Protein AF-A0A4Q2DJE8-F1 (afdb_monomer)

Solvent-accessible surface area (backbone atoms only — not comparable to full-atom values): 9194 Å² total; per-residue (Å²): 142,75,90,70,80,72,49,54,73,40,39,65,50,75,49,65,62,40,48,71,57,51,54,53,48,41,53,47,49,62,34,62,34,100,43,92,91,34,57,42,47,61,43,35,30,34,45,34,42,29,49,30,40,39,34,75,84,43,76,79,40,23,67,58,47,51,51,49,49,42,55,24,48,50,66,28,52,83,78,54,48,64,43,31,41,38,41,36,67,27,27,45,42,47,69,69,54,51,52,54,49,57,72,63,47,61,94,80,38,50,72,47,66,75,82,52,67,47,74,73,73,57,74,79,69,74,76,67,82,70,75,77,72,74,77,76,73,81,75,72,94,77,82,75,81,83,86,75,85,86,83,88,133

pLDDT: mean 79.6, std 19.42, range [38.66, 97.94]

Sequence (153 aa):
MALFKNLSKLEKIAIWRNHETLSKFLKALKEDGASPGAPSFPALRSVELQDIDFDEERTGGADDAVRTL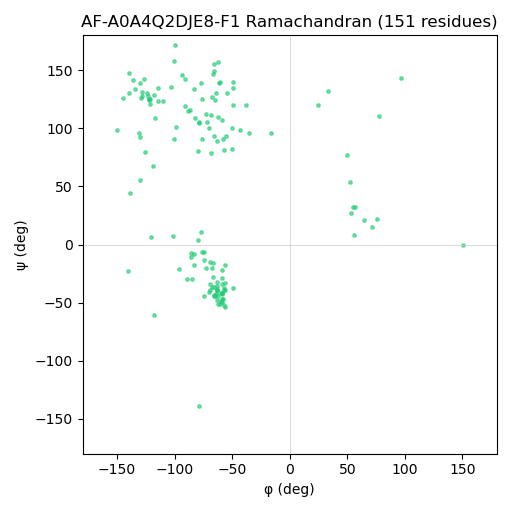ITAFEHREAYEPIEQVVVTRCINFSWAHWENLSNSLSEKANMHWDKEEDMRELSEHDEEEGLSDSGLDWLPPGAHYDSDDDYCY

Mean predicted aligned error: 12.53 Å

Nearest PDB structures (foldseek):
  4j3u-assembly2_B  TM=5.301E-01  e=7.237E+00  Hordeum vulgare
  4aio-assembly1_A  TM=5.301E-01  e=8.698E+00  Hordeum vulgare
  2y5e-assembly1_A  TM=4.832E-01  e=9.247E+00  Hordeum vulgare
  4j3u-assembly1_A  TM=4.153E-01  e=7.695E+00  Hordeum vulgare

Radius of gyration: 28.49 Å; Cα contacts (8 Å, |Δi|>4): 203; chains: 1; bounding box: 58×57×84 Å

Secondary structure (DSSP, 8-state):
----S-GGG--EEEEES-HHHHHHHHHHHTSB-SSTTSBSSTT--EEEEES-BTTTTSSSTHHHHHHHHHHHHHHHHTTS---EEEEES-BT--HHHHHHHHHHS-TT-EEEE----B----------------------TT-----------

Foldseek 3Di:
DPPPPDLLQVAEDEDEQDLVVLVVVLVQLLDAPPDPPHGVHNNYAEYHYYQAELPPVQPLNNVVSLVSVLVSQLSCQVPHHHQEYHYENYESQAPVSVVVSCVSGDPNRHYDDPRDYHYDHRPPPDPPPPPPCVDPDDDPPDDDDDDDDDDDD

Structure (mmCIF, N/CA/C/O backbone):
data_AF-A0A4Q2DJE8-F1
#
_entry.id   AF-A0A4Q2DJE8-F1
#
loop_
_atom_site.group_PDB
_atom_site.id
_atom_site.type_symbol
_atom_site.label_atom_id
_atom_site.label_alt_id
_atom_site.label_comp_id
_atom_site.label_asym_id
_atom_site.label_entity_id
_atom_site.label_seq_id
_atom_site.pdbx_PDB_ins_code
_atom_site.Cartn_x
_atom_site.Cartn_y
_atom_site.Cartn_z
_atom_site.occupancy
_atom_site.B_iso_or_equiv
_atom_site.auth_seq_id
_atom_site.auth_comp_id
_atom_site.auth_asym_id
_atom_site.auth_atom_id
_atom_site.pdbx_PDB_model_num
ATOM 1 N N . MET A 1 1 ? -23.942 0.160 -11.577 1.00 38.66 1 MET A N 1
ATOM 2 C CA . MET A 1 1 ? -22.746 0.226 -10.711 1.00 38.66 1 MET A CA 1
ATOM 3 C C . MET A 1 1 ? -23.126 -0.137 -9.280 1.00 38.66 1 MET A C 1
ATOM 5 O O . MET A 1 1 ? -23.469 0.738 -8.504 1.00 38.66 1 MET A O 1
ATOM 9 N N . ALA A 1 2 ? -23.143 -1.425 -8.940 1.00 48.38 2 ALA A N 1
ATOM 10 C CA . ALA A 1 2 ? -23.438 -1.892 -7.579 1.00 48.38 2 ALA A CA 1
ATOM 11 C C . ALA A 1 2 ? -22.494 -3.045 -7.201 1.00 48.38 2 ALA A C 1
ATOM 13 O O . ALA A 1 2 ? -22.927 -4.074 -6.697 1.00 48.38 2 ALA A O 1
ATOM 14 N N . LEU A 1 3 ? -21.201 -2.894 -7.518 1.00 50.53 3 LEU A N 1
ATOM 15 C CA . LEU A 1 3 ? -20.172 -3.898 -7.209 1.00 50.53 3 LEU A CA 1
ATOM 16 C C . LEU A 1 3 ? -19.884 -4.002 -5.702 1.00 50.53 3 LEU A C 1
ATOM 18 O O . LEU A 1 3 ? -19.327 -4.991 -5.248 1.00 50.53 3 LEU A O 1
ATOM 22 N N . PHE A 1 4 ? -20.331 -3.025 -4.914 1.00 53.41 4 PHE A N 1
ATOM 23 C CA . PHE A 1 4 ? -19.994 -2.897 -3.504 1.00 53.41 4 PHE A CA 1
ATOM 24 C C . PHE A 1 4 ? -21.247 -2.983 -2.628 1.00 53.41 4 PHE A C 1
ATOM 26 O O . PHE A 1 4 ? -21.682 -2.007 -2.019 1.00 53.41 4 PHE A O 1
ATOM 33 N N . LYS A 1 5 ? -21.881 -4.161 -2.571 1.00 50.66 5 LYS A N 1
ATOM 34 C CA . LYS A 1 5 ? -22.886 -4.424 -1.530 1.00 50.66 5 LYS A CA 1
ATOM 35 C C . LYS A 1 5 ? -22.165 -4.547 -0.184 1.00 50.66 5 LYS A C 1
ATOM 37 O O . LYS A 1 5 ? -21.601 -5.586 0.120 1.00 50.66 5 LYS A O 1
ATOM 42 N N . ASN A 1 6 ? -22.216 -3.465 0.591 1.00 61.81 6 ASN A N 1
ATOM 43 C CA . ASN A 1 6 ? -21.799 -3.352 1.990 1.00 61.81 6 ASN A CA 1
ATOM 44 C C . ASN A 1 6 ? -20.389 -3.902 2.300 1.00 61.81 6 ASN A C 1
ATOM 46 O O . ASN A 1 6 ? -20.234 -4.961 2.905 1.00 61.81 6 ASN A O 1
ATOM 50 N N . LEU A 1 7 ? -19.360 -3.129 1.941 1.00 75.31 7 LEU A N 1
ATOM 51 C CA . LEU A 1 7 ? -17.952 -3.421 2.245 1.00 75.31 7 LEU A CA 1
ATOM 52 C C . LEU A 1 7 ? -17.549 -3.108 3.694 1.00 75.31 7 LEU A C 1
ATOM 54 O O . LEU A 1 7 ? -16.368 -3.161 4.019 1.00 75.31 7 LEU A O 1
ATOM 58 N N . SER A 1 8 ? -18.504 -2.822 4.588 1.00 82.62 8 SER A N 1
ATOM 59 C CA . SER A 1 8 ? -18.194 -2.536 5.997 1.00 82.62 8 SER A CA 1
ATOM 60 C C . SER A 1 8 ? -17.455 -3.673 6.708 1.00 82.62 8 SER A C 1
ATOM 62 O O . SER A 1 8 ? -16.771 -3.431 7.693 1.00 82.62 8 SER A O 1
ATOM 64 N N . LYS A 1 9 ? -17.572 -4.903 6.192 1.00 87.19 9 LYS A N 1
ATOM 65 C CA . LYS A 1 9 ? -16.919 -6.117 6.702 1.00 87.19 9 LYS A CA 1
ATOM 66 C C . LYS A 1 9 ? -15.689 -6.540 5.894 1.00 87.19 9 LYS A C 1
ATOM 68 O O . LYS A 1 9 ? -15.199 -7.647 6.078 1.00 87.19 9 LYS A O 1
ATOM 73 N N . LEU A 1 10 ? -15.245 -5.728 4.935 1.00 90.50 10 LEU A N 1
ATOM 74 C CA . LEU A 1 10 ? -14.074 -6.056 4.131 1.00 90.50 10 LEU A CA 1
ATOM 75 C C . LEU A 1 10 ? -12.824 -5.914 5.002 1.00 90.50 10 LEU A C 1
ATOM 77 O O . LEU A 1 10 ? -12.414 -4.797 5.284 1.00 90.50 10 LEU A O 1
ATOM 81 N N . GLU A 1 11 ? -12.237 -7.035 5.413 1.00 93.56 11 GLU A N 1
ATOM 82 C CA . GLU A 1 11 ? -11.040 -7.064 6.269 1.00 93.56 11 GLU A CA 1
ATOM 83 C C . GLU A 1 11 ? -9.730 -7.042 5.477 1.00 93.56 11 GLU A C 1
ATOM 85 O O . GLU A 1 11 ? -8.718 -6.507 5.933 1.00 93.56 11 GLU A O 1
ATOM 90 N N . LYS A 1 12 ? -9.746 -7.592 4.262 1.00 95.06 12 LYS A N 1
ATOM 91 C CA . LYS A 1 12 ? -8.586 -7.665 3.376 1.00 95.06 12 LYS A CA 1
ATOM 92 C C . LYS A 1 12 ? -8.976 -7.291 1.956 1.00 95.06 12 LYS A C 1
ATOM 94 O O . LYS A 1 12 ? -10.027 -7.711 1.472 1.00 95.06 12 LYS A O 1
ATOM 99 N N . ILE A 1 13 ? -8.093 -6.571 1.277 1.00 95.12 13 ILE A N 1
ATOM 100 C CA . ILE A 1 13 ? -8.165 -6.352 -0.165 1.00 95.12 13 ILE A CA 1
ATOM 101 C C . ILE A 1 13 ? -6.845 -6.752 -0.820 1.00 95.12 13 ILE A C 1
ATOM 103 O O . ILE A 1 13 ? -5.773 -6.527 -0.264 1.00 95.12 13 ILE A O 1
ATOM 107 N N . ALA A 1 14 ? -6.942 -7.348 -2.003 1.00 96.19 14 ALA A N 1
ATOM 108 C CA . ALA A 1 14 ? -5.813 -7.581 -2.887 1.00 96.19 14 ALA A CA 1
ATOM 109 C C . ALA A 1 14 ? -6.121 -6.944 -4.246 1.00 96.19 14 ALA A C 1
ATOM 111 O O . ALA A 1 14 ? -7.216 -7.146 -4.779 1.00 96.19 14 ALA A O 1
ATOM 112 N N . ILE A 1 15 ? -5.190 -6.157 -4.782 1.00 95.44 15 ILE A N 1
ATOM 113 C CA . ILE A 1 15 ? -5.331 -5.467 -6.069 1.00 95.44 15 ILE A CA 1
ATOM 114 C C . ILE A 1 15 ? -4.195 -5.913 -6.978 1.00 95.44 15 ILE A C 1
ATOM 116 O O . ILE A 1 15 ? -3.022 -5.765 -6.638 1.00 95.44 15 ILE A O 1
ATOM 120 N N . TRP A 1 16 ? -4.559 -6.495 -8.121 1.00 95.56 16 TRP A N 1
ATOM 121 C CA . TRP A 1 16 ? -3.623 -7.131 -9.043 1.00 95.56 16 TRP A CA 1
ATOM 122 C C . TRP A 1 16 ? -3.637 -6.425 -10.39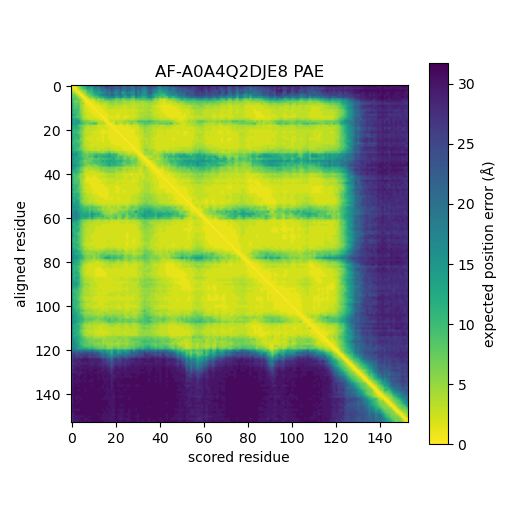9 1.00 95.56 16 TRP A C 1
ATOM 124 O O . TRP A 1 16 ? -4.714 -6.280 -10.983 1.00 95.56 16 TRP A O 1
ATOM 134 N N . ARG A 1 17 ? -2.463 -6.040 -10.922 1.00 90.69 17 ARG A N 1
ATOM 135 C CA . ARG A 1 17 ? -2.246 -5.549 -12.309 1.00 90.69 17 ARG A CA 1
ATOM 136 C C . ARG A 1 17 ? -3.068 -4.350 -12.773 1.00 90.69 17 ARG A C 1
ATOM 138 O O . ARG A 1 17 ? -3.089 -4.060 -13.961 1.00 90.69 17 ARG A O 1
ATOM 145 N N . ASN A 1 18 ? -3.806 -3.701 -11.885 1.00 88.44 18 ASN A N 1
ATOM 146 C CA . ASN A 1 18 ? -4.822 -2.740 -12.279 1.00 88.44 18 ASN A CA 1
ATOM 147 C C . ASN A 1 18 ? -4.641 -1.441 -11.497 1.00 88.44 18 ASN A C 1
ATOM 149 O O . ASN A 1 18 ? -5.172 -1.288 -10.390 1.00 88.44 18 ASN A O 1
ATOM 153 N N . HIS A 1 19 ? -3.882 -0.519 -12.089 1.00 89.12 19 HIS A N 1
ATOM 154 C CA . HIS A 1 19 ? -3.628 0.795 -11.508 1.00 89.12 19 HIS A CA 1
ATOM 155 C C . HIS A 1 19 ? -4.928 1.600 -11.375 1.00 89.12 19 HIS A C 1
ATOM 157 O O . HIS A 1 19 ? -5.175 2.197 -10.331 1.00 89.12 19 HIS A O 1
ATOM 163 N N . GLU A 1 20 ? -5.833 1.544 -12.358 1.00 89.81 20 GLU A N 1
ATOM 164 C CA . GLU A 1 20 ? -7.134 2.225 -12.275 1.00 89.81 20 GLU A CA 1
ATOM 165 C C . GLU A 1 20 ? -7.947 1.784 -11.035 1.00 89.81 20 GLU A C 1
ATOM 167 O O . GLU A 1 20 ? -8.587 2.595 -10.357 1.00 89.81 20 GLU A O 1
ATOM 172 N N . THR A 1 21 ? -7.909 0.493 -10.700 1.00 91.19 21 THR A N 1
ATOM 173 C CA . THR A 1 21 ? -8.573 -0.078 -9.520 1.00 91.19 21 THR A CA 1
ATOM 174 C C . THR A 1 21 ? -7.888 0.367 -8.239 1.00 91.19 21 THR A C 1
ATOM 176 O O . THR A 1 21 ? -8.592 0.721 -7.291 1.00 91.19 21 THR A O 1
ATOM 179 N N . LEU A 1 22 ? -6.551 0.403 -8.213 1.00 92.75 22 LEU A N 1
ATOM 180 C CA . LEU A 1 22 ? -5.801 0.986 -7.100 1.00 92.75 22 LEU A CA 1
ATOM 181 C C . LEU A 1 22 ? -6.218 2.445 -6.885 1.00 92.75 22 LEU A C 1
ATOM 183 O O . LEU A 1 22 ? -6.654 2.797 -5.793 1.00 92.75 22 LEU A O 1
ATOM 187 N N . SER A 1 23 ? -6.200 3.268 -7.929 1.00 90.94 23 SER A N 1
ATOM 188 C CA . SER A 1 23 ? -6.564 4.686 -7.859 1.00 90.94 23 SER A CA 1
ATOM 189 C C . SER A 1 23 ? -7.997 4.906 -7.362 1.00 90.94 23 SER A C 1
ATOM 191 O O . SER A 1 23 ? -8.236 5.739 -6.481 1.00 90.94 23 SER A O 1
ATOM 193 N N . LYS A 1 24 ? -8.964 4.110 -7.840 1.00 91.00 24 LYS A N 1
ATOM 194 C CA . LYS A 1 24 ? -10.350 4.134 -7.334 1.00 91.00 24 LYS A CA 1
ATOM 195 C C . LYS A 1 24 ? -10.440 3.709 -5.868 1.00 91.00 24 LYS A C 1
ATOM 197 O O . LYS A 1 24 ? -11.168 4.338 -5.101 1.00 91.00 24 LYS A O 1
ATOM 202 N N . PHE A 1 25 ? -9.712 2.665 -5.478 1.00 91.56 25 PHE A N 1
ATOM 203 C CA . PHE A 1 25 ? -9.673 2.187 -4.099 1.00 91.56 25 PHE A CA 1
ATOM 204 C C . PHE A 1 25 ? -9.081 3.236 -3.153 1.00 91.56 25 PHE A C 1
ATOM 206 O O . PHE A 1 25 ? -9.706 3.546 -2.143 1.00 91.56 25 PHE A O 1
ATOM 213 N N . LEU A 1 26 ? -7.938 3.839 -3.493 1.00 91.56 26 LEU A N 1
ATOM 214 C CA . LEU A 1 26 ? -7.296 4.870 -2.669 1.00 91.56 26 LEU A CA 1
ATOM 215 C C . LEU A 1 26 ? -8.166 6.116 -2.527 1.00 91.56 26 LEU A C 1
ATOM 217 O O . LEU A 1 26 ? -8.195 6.734 -1.464 1.00 91.56 26 LEU A O 1
ATOM 221 N N . LYS A 1 27 ? -8.909 6.478 -3.579 1.00 89.81 27 LYS A N 1
ATOM 222 C CA . LYS A 1 27 ? -9.910 7.541 -3.488 1.00 89.81 27 LYS A CA 1
ATOM 223 C C . LYS A 1 27 ? -11.005 7.182 -2.483 1.00 89.81 27 LYS A C 1
ATOM 225 O O . LYS A 1 27 ? -11.248 7.968 -1.577 1.00 89.81 27 LYS A O 1
ATOM 230 N N . ALA A 1 28 ? -11.597 5.993 -2.597 1.00 88.56 28 ALA A N 1
ATOM 231 C CA . ALA A 1 28 ? -12.633 5.533 -1.673 1.00 88.56 28 ALA A CA 1
ATOM 232 C C . ALA A 1 28 ? -12.117 5.378 -0.230 1.00 88.56 28 ALA A C 1
ATOM 234 O O . ALA A 1 28 ? -12.859 5.602 0.718 1.00 88.56 28 ALA A O 1
ATOM 235 N N . LEU A 1 29 ? -10.844 5.018 -0.041 1.00 87.69 29 LEU A N 1
ATOM 236 C CA . LEU A 1 29 ? -10.242 4.869 1.286 1.00 87.69 29 LEU A CA 1
ATOM 237 C C . LEU A 1 29 ? -10.125 6.207 2.036 1.00 87.69 29 LEU A C 1
ATOM 239 O O . LEU A 1 29 ? -10.180 6.215 3.262 1.00 87.69 29 LEU A O 1
ATOM 243 N N . LYS A 1 30 ? -10.002 7.318 1.298 1.00 86.50 30 LYS A N 1
ATOM 244 C CA . LYS A 1 30 ? -9.950 8.693 1.825 1.00 86.50 30 LYS A CA 1
ATOM 245 C C . LYS A 1 30 ? -11.325 9.333 2.039 1.00 86.50 30 LYS A C 1
ATOM 247 O O . LYS A 1 30 ? -11.396 10.460 2.517 1.00 86.50 30 LYS A O 1
ATOM 252 N N . GLU A 1 31 ? -12.399 8.679 1.609 1.00 84.25 31 GLU A N 1
ATOM 253 C CA . GLU A 1 31 ? -13.758 9.197 1.753 1.00 84.25 31 GLU A CA 1
ATOM 254 C C . GLU A 1 31 ? -14.375 8.719 3.076 1.00 84.25 31 GLU A C 1
ATOM 256 O O . GLU A 1 31 ? -14.208 7.561 3.483 1.00 84.25 31 GLU A O 1
ATOM 261 N N . ASP A 1 32 ? -15.144 9.604 3.717 1.00 77.88 32 ASP A N 1
ATOM 262 C CA . ASP A 1 32 ? -16.028 9.231 4.819 1.00 77.88 32 ASP A CA 1
ATOM 263 C C . ASP A 1 32 ? -17.058 8.199 4.331 1.00 77.88 32 ASP A C 1
ATOM 265 O O . ASP A 1 32 ? -17.607 8.289 3.232 1.00 77.88 32 ASP A O 1
ATOM 269 N N . GLY A 1 33 ? -17.327 7.210 5.175 1.00 75.19 33 GLY A N 1
ATOM 270 C CA . GLY A 1 33 ? -18.309 6.163 4.958 1.00 75.19 33 GLY A CA 1
ATOM 271 C C . GLY A 1 33 ? -19.736 6.637 5.236 1.00 75.19 33 GLY A C 1
ATOM 272 O O . GLY A 1 33 ? -20.158 7.732 4.881 1.00 75.19 33 GLY A O 1
ATOM 273 N N . ALA A 1 34 ? -20.530 5.785 5.887 1.00 74.50 34 ALA A N 1
ATOM 274 C CA . ALA A 1 34 ? -21.958 6.048 6.098 1.00 74.50 34 ALA A CA 1
ATOM 275 C C . ALA A 1 34 ? -22.265 7.238 7.035 1.00 74.50 34 ALA A C 1
ATOM 277 O O . ALA A 1 34 ? -23.401 7.712 7.057 1.00 74.50 34 ALA A O 1
ATOM 278 N N . SER A 1 35 ? -21.274 7.703 7.799 1.00 74.06 35 SER A N 1
ATOM 279 C CA . SER A 1 35 ? -21.388 8.802 8.758 1.00 74.06 35 SER A CA 1
ATOM 280 C C . SER A 1 35 ? -20.137 9.685 8.687 1.00 74.06 35 SER A C 1
ATOM 282 O O . SER A 1 35 ? -19.053 9.139 8.476 1.00 74.06 35 SER A O 1
ATOM 284 N N . PRO A 1 36 ? -20.250 11.008 8.921 1.00 76.62 36 PRO A N 1
ATOM 285 C CA . PRO A 1 36 ? -19.089 11.894 8.987 1.00 76.62 36 PRO A CA 1
ATOM 286 C C . PRO A 1 36 ? -18.058 11.405 10.009 1.00 76.62 36 PRO A C 1
ATOM 288 O O . PRO A 1 36 ? -18.423 11.093 11.148 1.00 76.62 36 PRO A O 1
ATOM 291 N N . GLY A 1 37 ? -16.790 11.332 9.603 1.00 75.31 37 GLY A N 1
ATOM 292 C CA . GLY A 1 37 ? -15.694 10.829 10.435 1.00 75.31 37 GLY A CA 1
ATOM 293 C C . GLY A 1 37 ? -15.707 9.317 10.692 1.00 75.31 37 GLY A C 1
ATOM 294 O O . GLY A 1 37 ? -15.024 8.859 11.606 1.00 75.31 37 GLY A O 1
ATOM 295 N N . ALA A 1 38 ? -16.484 8.533 9.938 1.00 79.06 38 ALA A N 1
ATOM 296 C CA . ALA A 1 38 ? -16.355 7.078 9.908 1.00 79.06 38 ALA A CA 1
ATOM 297 C C . ALA A 1 38 ? -15.637 6.660 8.616 1.00 79.06 38 ALA A C 1
ATOM 299 O O . ALA A 1 38 ? -16.019 7.142 7.557 1.00 79.06 38 ALA A O 1
ATOM 300 N N . PRO A 1 39 ? -14.661 5.739 8.641 1.00 83.31 39 PRO A N 1
ATOM 301 C CA . PRO A 1 39 ? -13.979 5.303 7.423 1.00 83.31 39 PRO A CA 1
ATOM 302 C C . PRO A 1 39 ? -14.919 4.534 6.478 1.00 83.31 39 PRO A C 1
ATOM 304 O O . PRO A 1 39 ? -15.770 3.761 6.929 1.00 83.31 39 PRO A O 1
ATOM 307 N N . SER A 1 40 ? -14.720 4.664 5.160 1.00 84.19 40 SER A N 1
ATOM 308 C CA . SER A 1 40 ? -15.460 3.894 4.135 1.00 84.19 40 SER A CA 1
ATOM 309 C C . SER A 1 40 ? -15.305 2.373 4.265 1.00 84.19 40 SER A C 1
ATOM 311 O O . SER A 1 40 ? -16.214 1.609 3.930 1.00 84.19 40 SER A O 1
ATOM 313 N N . PHE A 1 41 ? -14.168 1.926 4.801 1.00 88.88 41 PHE A N 1
ATOM 314 C CA . PHE A 1 41 ? -13.851 0.522 5.047 1.00 88.88 41 PHE A CA 1
ATOM 315 C C . PHE A 1 41 ? -13.462 0.331 6.517 1.00 88.88 41 PHE A C 1
ATOM 317 O O . PHE A 1 41 ? -12.275 0.292 6.822 1.00 88.88 41 PHE A O 1
ATOM 324 N N . PRO A 1 42 ? -14.412 0.246 7.460 1.00 88.31 42 PRO A N 1
ATOM 325 C CA . PRO A 1 42 ? -14.098 0.193 8.888 1.00 88.31 42 PRO A CA 1
ATOM 326 C C . PRO A 1 42 ? -13.380 -1.094 9.310 1.00 88.31 42 PRO A C 1
ATOM 328 O O . PRO A 1 42 ? -12.474 -1.031 10.130 1.00 88.31 42 PRO A O 1
ATOM 331 N N . ALA A 1 43 ? -13.714 -2.247 8.722 1.00 91.12 43 ALA A N 1
ATOM 332 C CA . ALA A 1 43 ? -13.085 -3.520 9.081 1.00 91.12 43 ALA A CA 1
ATOM 333 C C . ALA A 1 43 ? -11.744 -3.793 8.381 1.00 91.12 43 ALA A C 1
ATOM 335 O O . ALA A 1 43 ? -11.086 -4.767 8.729 1.00 91.12 43 ALA A O 1
ATOM 336 N N . LEU A 1 44 ? -11.335 -2.981 7.399 1.00 93.44 44 LEU A N 1
ATOM 337 C CA . LEU A 1 44 ? -10.134 -3.258 6.607 1.00 93.44 44 LEU A CA 1
ATOM 338 C C . LEU A 1 44 ? -8.892 -3.272 7.510 1.00 93.44 44 LEU A C 1
ATOM 340 O O . LEU A 1 44 ? -8.763 -2.475 8.429 1.00 93.44 44 LEU A O 1
ATOM 344 N N . ARG A 1 45 ? -7.975 -4.202 7.300 1.00 93.81 45 ARG A N 1
ATOM 345 C CA . ARG A 1 45 ? -6.716 -4.297 8.058 1.00 93.81 45 ARG A CA 1
ATOM 346 C C . ARG A 1 45 ? -5.547 -4.674 7.172 1.00 93.81 45 ARG A C 1
ATOM 348 O O . ARG A 1 45 ? -4.415 -4.376 7.527 1.00 93.81 45 ARG A O 1
ATOM 355 N N . SER A 1 46 ? -5.816 -5.307 6.034 1.00 96.44 46 SER A N 1
ATOM 356 C CA . SER A 1 46 ? -4.792 -5.879 5.167 1.00 96.44 46 SER A CA 1
ATOM 357 C C . SER A 1 46 ? -4.959 -5.400 3.726 1.00 96.44 46 SER A C 1
ATOM 359 O O . SER A 1 46 ? -6.049 -5.506 3.152 1.00 96.44 46 SER A O 1
ATOM 361 N N . VAL A 1 47 ? -3.881 -4.870 3.149 1.00 96.81 47 VAL A N 1
ATOM 362 C CA . VAL A 1 47 ? -3.807 -4.439 1.748 1.00 96.81 47 VAL A CA 1
ATOM 363 C C . VAL A 1 47 ? -2.664 -5.177 1.067 1.00 96.81 47 VAL A C 1
ATOM 365 O O . VAL A 1 47 ? -1.531 -5.170 1.540 1.00 96.81 47 VAL A O 1
ATOM 368 N N . GLU A 1 48 ? -2.968 -5.804 -0.061 1.00 97.81 48 GLU A N 1
ATOM 369 C CA . GLU A 1 48 ? -1.999 -6.512 -0.889 1.00 97.81 48 GLU A CA 1
ATOM 370 C C . GLU A 1 48 ? -2.001 -5.925 -2.303 1.00 97.81 48 GLU A C 1
ATOM 372 O O . GLU A 1 48 ? -3.044 -5.846 -2.955 1.00 97.81 48 GLU A O 1
ATOM 377 N N . LEU A 1 49 ? -0.833 -5.490 -2.763 1.00 97.44 49 LEU A N 1
ATOM 378 C CA . LEU A 1 49 ? -0.603 -4.926 -4.086 1.00 97.44 49 LEU A CA 1
ATOM 379 C C . LEU A 1 49 ? 0.314 -5.870 -4.854 1.00 97.44 49 LEU A C 1
ATOM 381 O O . LEU A 1 49 ? 1.413 -6.177 -4.389 1.00 97.44 49 LEU A O 1
ATOM 385 N N . GLN A 1 50 ? -0.144 -6.330 -6.016 1.00 96.81 50 GLN A N 1
ATOM 386 C CA . GLN A 1 50 ? 0.601 -7.295 -6.815 1.00 96.81 50 GLN A CA 1
ATOM 387 C C . GLN A 1 50 ? 0.631 -6.918 -8.290 1.00 96.81 50 GLN A C 1
ATOM 389 O O . GLN A 1 50 ? -0.411 -6.625 -8.879 1.00 96.81 50 GLN A O 1
ATOM 394 N N . ASP A 1 51 ? 1.810 -6.991 -8.908 1.00 95.31 51 ASP A N 1
ATOM 395 C CA . ASP A 1 51 ? 2.002 -6.706 -10.336 1.00 95.31 51 ASP A CA 1
ATOM 396 C C . ASP A 1 51 ? 1.449 -5.318 -10.755 1.00 95.31 51 ASP A C 1
ATOM 398 O O . ASP A 1 51 ? 1.000 -5.149 -11.887 1.00 95.31 51 ASP A O 1
ATOM 402 N N . ILE A 1 52 ? 1.388 -4.341 -9.838 1.00 95.25 52 ILE A N 1
ATOM 403 C CA . ILE A 1 52 ? 0.887 -2.984 -10.119 1.00 95.25 52 ILE A CA 1
ATOM 404 C C . ILE A 1 52 ? 2.011 -2.161 -10.739 1.00 95.25 52 ILE A C 1
ATOM 406 O O . ILE A 1 52 ? 3.103 -2.119 -10.183 1.00 95.25 52 ILE A O 1
ATOM 410 N N . ASP A 1 53 ? 1.723 -1.442 -11.820 1.00 94.31 53 ASP A N 1
ATOM 411 C CA . ASP A 1 53 ? 2.594 -0.375 -12.306 1.00 94.31 53 ASP A CA 1
ATOM 412 C C . ASP A 1 53 ? 2.227 0.952 -11.636 1.00 94.31 53 ASP A C 1
ATOM 414 O O . ASP A 1 53 ? 1.107 1.449 -11.786 1.00 94.31 53 ASP A O 1
ATOM 418 N N . PHE A 1 54 ? 3.145 1.503 -10.841 1.00 91.75 54 PHE A N 1
ATOM 419 C CA . PHE A 1 54 ? 2.945 2.794 -10.176 1.00 91.75 54 PHE A CA 1
ATOM 420 C C . PHE A 1 54 ? 3.070 3.981 -11.141 1.00 91.75 54 PHE A C 1
ATOM 422 O O . PHE A 1 54 ? 2.617 5.069 -10.800 1.00 91.75 54 PHE A O 1
ATOM 429 N N . ASP A 1 55 ? 3.593 3.761 -12.350 1.00 90.31 55 ASP A N 1
ATOM 430 C CA . ASP A 1 55 ? 3.637 4.738 -13.441 1.00 90.31 55 ASP A CA 1
ATOM 431 C C . ASP A 1 55 ? 3.087 4.106 -14.732 1.00 90.31 55 ASP A C 1
ATOM 433 O O . ASP A 1 55 ? 3.761 4.045 -15.762 1.00 90.31 55 ASP A O 1
ATOM 437 N N . GLU A 1 56 ? 1.853 3.582 -14.659 1.00 85.25 56 GLU A N 1
ATOM 438 C CA . GLU A 1 56 ? 1.177 2.935 -15.798 1.00 85.25 56 GLU A CA 1
ATOM 439 C C . GLU A 1 56 ? 1.068 3.881 -17.004 1.00 85.25 56 GLU A C 1
ATOM 44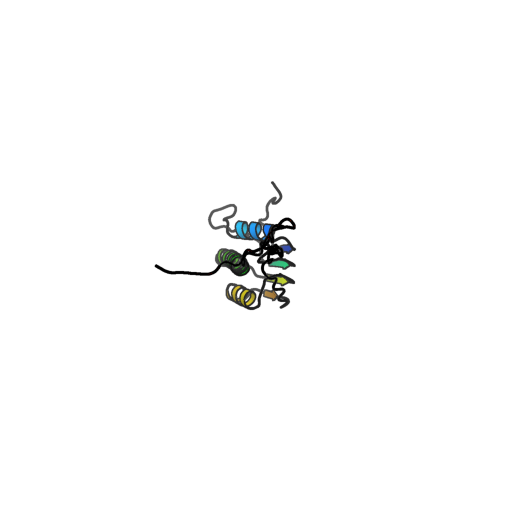1 O O . GLU A 1 56 ? 1.258 3.455 -18.142 1.00 85.25 56 GLU A O 1
ATOM 446 N N . GLU A 1 57 ? 0.821 5.170 -16.755 1.00 84.19 57 GLU A N 1
ATOM 447 C CA . GLU A 1 57 ? 0.717 6.196 -17.799 1.00 84.19 57 GLU A CA 1
ATOM 448 C C . GLU A 1 57 ? 2.077 6.631 -18.366 1.00 84.19 57 GLU A C 1
ATOM 450 O O . GLU A 1 57 ? 2.093 7.377 -19.343 1.00 84.19 57 GLU A O 1
ATOM 455 N N . ARG A 1 58 ? 3.205 6.164 -17.800 1.00 81.12 58 ARG A N 1
ATOM 456 C CA . ARG A 1 58 ? 4.566 6.536 -18.226 1.00 81.12 58 ARG A CA 1
ATOM 457 C C . ARG A 1 58 ? 4.744 8.051 -18.267 1.00 81.12 58 ARG A C 1
ATOM 459 O O . ARG A 1 58 ? 5.124 8.615 -19.290 1.00 81.12 58 ARG A O 1
ATOM 466 N N . THR A 1 59 ? 4.446 8.715 -17.156 1.00 82.38 59 THR A N 1
ATOM 467 C CA . THR A 1 59 ? 4.591 10.175 -17.009 1.00 82.38 59 THR A CA 1
ATOM 468 C C . THR A 1 59 ? 5.548 10.561 -15.882 1.00 82.38 59 THR A C 1
ATOM 470 O O . THR A 1 59 ? 5.685 11.744 -15.570 1.00 82.38 59 THR A O 1
ATOM 473 N N . GLY A 1 60 ? 6.227 9.584 -15.272 1.00 78.50 60 GLY A N 1
ATOM 474 C CA . GLY A 1 60 ? 7.001 9.788 -14.050 1.00 78.50 60 GLY A CA 1
ATOM 475 C C . GLY A 1 60 ? 6.107 9.899 -12.811 1.00 78.50 60 GLY A C 1
ATOM 476 O O . GLY A 1 60 ? 6.520 10.464 -11.802 1.00 78.50 60 GLY A O 1
ATOM 477 N N . GLY A 1 61 ? 4.878 9.374 -12.873 1.00 86.81 61 GLY A N 1
ATOM 478 C CA . GLY A 1 61 ? 3.856 9.506 -11.831 1.00 86.81 61 GLY A CA 1
ATOM 479 C C . GLY A 1 61 ? 4.016 8.564 -10.633 1.00 86.81 61 GLY A C 1
ATOM 480 O O . GLY A 1 61 ? 3.160 8.562 -9.747 1.00 86.81 61 GLY A O 1
ATOM 481 N N . ALA A 1 62 ? 5.090 7.769 -10.577 1.00 89.94 62 ALA A N 1
ATOM 482 C CA . ALA A 1 62 ? 5.305 6.783 -9.518 1.00 89.94 62 ALA A CA 1
ATOM 483 C C . ALA A 1 62 ? 5.318 7.412 -8.116 1.00 89.94 62 ALA A C 1
ATOM 485 O O . ALA A 1 62 ? 4.610 6.943 -7.220 1.00 89.94 62 ALA A O 1
ATOM 486 N N . ASP A 1 63 ? 6.056 8.511 -7.943 1.00 92.94 63 ASP A N 1
ATOM 487 C CA . ASP A 1 63 ? 6.149 9.243 -6.675 1.00 92.94 63 ASP A CA 1
ATOM 488 C C . ASP A 1 63 ? 4.771 9.732 -6.211 1.00 92.94 63 ASP A C 1
ATOM 490 O O . ASP A 1 63 ? 4.411 9.628 -5.034 1.00 92.94 63 ASP A O 1
ATOM 494 N N . ASP A 1 64 ? 3.961 10.228 -7.148 1.00 91.88 64 ASP A N 1
ATOM 495 C CA . ASP A 1 64 ? 2.617 10.731 -6.880 1.00 91.88 64 ASP A CA 1
ATOM 496 C C . ASP A 1 64 ? 1.640 9.612 -6.510 1.00 91.88 64 ASP A C 1
ATOM 498 O O . ASP A 1 64 ? 0.818 9.778 -5.596 1.00 91.88 64 ASP A O 1
ATOM 502 N N . ALA A 1 65 ? 1.747 8.457 -7.168 1.00 92.44 65 ALA A N 1
ATOM 503 C CA . ALA A 1 65 ? 0.958 7.275 -6.849 1.00 92.44 65 ALA A CA 1
ATOM 504 C C . ALA A 1 65 ? 1.296 6.739 -5.446 1.00 92.44 65 ALA A C 1
ATOM 506 O O . ALA A 1 65 ? 0.390 6.466 -4.650 1.00 92.44 65 ALA A O 1
ATOM 507 N N . VAL A 1 66 ? 2.584 6.668 -5.094 1.00 94.81 66 VAL A N 1
ATOM 508 C CA . VAL A 1 66 ? 3.044 6.259 -3.754 1.00 94.81 66 VAL A CA 1
ATOM 509 C C . VAL A 1 66 ? 2.624 7.274 -2.692 1.00 94.81 66 VAL A C 1
ATOM 511 O O . VAL A 1 66 ? 2.098 6.891 -1.647 1.00 94.81 66 VAL A O 1
ATOM 514 N N . ARG A 1 67 ? 2.762 8.576 -2.959 1.00 94.62 67 ARG A N 1
ATOM 515 C CA . ARG A 1 67 ? 2.280 9.627 -2.052 1.00 94.62 67 ARG A CA 1
ATOM 516 C C . ARG A 1 67 ? 0.774 9.520 -1.821 1.00 94.62 67 ARG A C 1
ATOM 518 O O . ARG A 1 67 ? 0.311 9.642 -0.691 1.00 94.62 67 ARG A O 1
ATOM 525 N N . THR A 1 68 ? 0.007 9.239 -2.872 1.00 93.62 68 THR A N 1
ATOM 526 C CA . THR A 1 68 ? -1.444 9.038 -2.770 1.00 93.62 68 THR A CA 1
ATOM 527 C C . THR A 1 68 ? -1.793 7.824 -1.909 1.00 93.62 68 THR A C 1
ATOM 529 O O . THR A 1 68 ? -2.748 7.898 -1.131 1.00 93.62 68 THR A O 1
ATOM 532 N N . LEU A 1 69 ? -1.028 6.733 -2.027 1.00 94.69 69 LEU A N 1
ATOM 533 C CA . LEU A 1 69 ? -1.150 5.545 -1.179 1.00 94.69 69 LEU A CA 1
ATOM 534 C C . LEU A 1 69 ? -0.892 5.887 0.293 1.00 94.69 69 LEU A C 1
ATOM 536 O O . LEU A 1 69 ? -1.737 5.593 1.137 1.00 94.69 69 LEU A O 1
ATOM 540 N N . ILE A 1 70 ? 0.221 6.566 0.578 1.00 94.44 70 ILE A N 1
ATOM 541 C CA . ILE A 1 70 ? 0.603 7.002 1.928 1.00 94.44 70 ILE A CA 1
ATOM 542 C C . ILE A 1 70 ? -0.496 7.862 2.549 1.00 94.44 70 ILE A C 1
ATOM 544 O O . ILE A 1 70 ? -1.024 7.520 3.603 1.00 9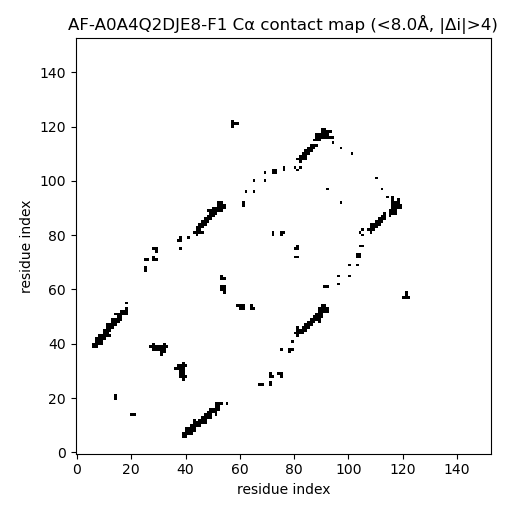4.44 70 ILE A O 1
ATOM 548 N N . THR A 1 71 ? -0.932 8.917 1.857 1.00 92.44 71 THR A N 1
ATOM 549 C CA . THR A 1 71 ? -1.986 9.806 2.364 1.00 92.44 71 THR A CA 1
ATOM 550 C C . THR A 1 71 ? -3.292 9.056 2.642 1.00 92.44 71 THR A C 1
ATOM 552 O O . THR A 1 71 ? -4.018 9.396 3.576 1.00 92.44 71 THR A O 1
ATOM 555 N N . ALA A 1 72 ? -3.620 8.032 1.847 1.00 91.31 72 ALA A N 1
ATOM 556 C CA . ALA A 1 72 ? -4.807 7.218 2.087 1.00 91.31 72 ALA A CA 1
ATOM 557 C C . ALA A 1 72 ? -4.680 6.348 3.349 1.00 91.31 72 ALA A C 1
ATOM 559 O O . ALA A 1 72 ? -5.673 6.143 4.049 1.00 91.31 72 ALA A O 1
ATOM 560 N N . PHE A 1 73 ? -3.479 5.861 3.660 1.00 91.94 73 PHE A N 1
ATOM 561 C CA . PHE A 1 73 ? -3.213 5.112 4.886 1.00 91.94 73 PHE A CA 1
ATOM 562 C C . PHE A 1 73 ? -3.156 6.021 6.119 1.00 91.94 73 PHE A C 1
ATOM 564 O O . PHE A 1 73 ? -3.825 5.724 7.106 1.00 91.94 73 PHE A O 1
ATOM 571 N N . GLU A 1 74 ? -2.480 7.168 6.035 1.00 89.50 74 GLU A N 1
ATOM 572 C CA . GLU A 1 74 ? -2.411 8.170 7.111 1.00 89.50 74 GLU A CA 1
ATOM 573 C C . GLU A 1 74 ? -3.794 8.697 7.505 1.00 89.50 74 GLU A C 1
ATOM 575 O O . GLU A 1 74 ? -4.107 8.824 8.689 1.00 89.50 74 GLU A O 1
ATOM 580 N N . HIS A 1 75 ? -4.663 8.961 6.521 1.00 85.38 75 HIS A N 1
ATOM 581 C CA . HIS A 1 75 ? -6.045 9.369 6.787 1.00 85.38 75 HIS A CA 1
ATOM 582 C C . HIS A 1 75 ? -6.784 8.343 7.657 1.00 85.38 75 HIS A C 1
ATOM 584 O O . HIS A 1 75 ? -7.627 8.693 8.484 1.00 85.38 75 HIS A O 1
ATOM 590 N N . ARG A 1 76 ? -6.446 7.066 7.486 1.00 85.19 76 ARG A N 1
ATOM 591 C CA . ARG A 1 76 ? -7.063 5.955 8.196 1.00 85.19 76 ARG A CA 1
ATOM 592 C C . ARG A 1 76 ? -6.443 5.695 9.566 1.00 85.19 76 ARG A C 1
ATOM 594 O O . ARG A 1 76 ? -7.161 5.248 10.457 1.00 85.19 76 ARG A O 1
ATOM 601 N N . GLU A 1 77 ? -5.159 6.002 9.740 1.00 82.25 77 GLU A N 1
ATOM 602 C CA . GLU A 1 77 ? -4.393 5.856 10.988 1.00 82.25 77 GLU A CA 1
ATOM 603 C C . GLU A 1 77 ? -5.125 6.479 12.190 1.00 82.25 77 GLU A C 1
ATOM 605 O O . GLU A 1 77 ? -5.139 5.916 13.283 1.00 82.25 77 GLU A O 1
ATOM 610 N N . ALA A 1 78 ? -5.807 7.611 11.974 1.00 76.88 78 ALA A N 1
ATOM 611 C CA . ALA A 1 78 ? -6.560 8.325 13.006 1.00 76.88 78 ALA A CA 1
ATOM 612 C C . ALA A 1 78 ? -7.806 7.578 13.522 1.00 76.88 78 ALA A C 1
ATOM 614 O O . ALA A 1 78 ? -8.304 7.897 14.604 1.00 76.88 78 ALA A O 1
ATOM 615 N N . TYR A 1 79 ? -8.321 6.612 12.759 1.00 79.69 79 TYR A N 1
ATOM 616 C CA . TYR A 1 79 ? -9.562 5.900 13.065 1.00 79.69 79 TYR A CA 1
ATOM 617 C C . TYR A 1 79 ? -9.312 4.414 13.281 1.00 79.69 79 TYR A C 1
ATOM 619 O O . TYR A 1 79 ? -9.606 3.885 14.349 1.00 79.69 79 TYR A O 1
ATOM 627 N N . GLU A 1 80 ? -8.791 3.749 12.250 1.00 86.06 80 GLU A N 1
ATOM 628 C CA . GLU A 1 80 ? -8.534 2.317 12.227 1.00 86.06 80 GLU A CA 1
ATOM 629 C C . GLU A 1 80 ? -7.330 2.012 11.319 1.00 86.06 80 GLU A C 1
ATOM 631 O O . GLU A 1 80 ? -7.485 1.936 10.095 1.00 86.06 80 GLU A O 1
ATOM 636 N N . PRO A 1 81 ? -6.122 1.829 11.882 1.00 89.00 81 PRO A N 1
ATOM 637 C CA . PRO A 1 81 ? -4.906 1.692 11.090 1.00 89.00 81 PRO A CA 1
ATOM 638 C C . PRO A 1 81 ? -4.907 0.413 10.246 1.00 89.00 81 PRO A C 1
ATOM 640 O O . PRO A 1 81 ? -5.587 -0.580 10.545 1.00 89.00 81 PRO A O 1
ATOM 643 N N . ILE A 1 82 ? -4.140 0.456 9.157 1.00 93.19 82 ILE A N 1
ATOM 644 C CA . ILE A 1 82 ? -3.804 -0.725 8.360 1.00 93.19 82 ILE A CA 1
ATOM 645 C C . ILE A 1 82 ? -2.733 -1.505 9.124 1.00 93.19 82 ILE A C 1
ATOM 647 O O . ILE A 1 82 ? -1.695 -0.964 9.486 1.00 93.19 82 ILE A O 1
ATOM 651 N N . GLU A 1 83 ? -2.993 -2.781 9.381 1.00 94.94 83 GLU A N 1
ATOM 652 C CA . GLU A 1 83 ? -2.107 -3.650 10.160 1.00 94.94 83 GLU A CA 1
ATOM 653 C C . GLU A 1 83 ? -1.184 -4.482 9.273 1.00 94.94 83 GLU A C 1
ATOM 655 O O . GLU A 1 83 ? -0.168 -4.977 9.751 1.00 94.94 83 GLU A O 1
ATOM 660 N N . GLN A 1 84 ? -1.532 -4.671 7.999 1.00 97.19 84 GLN A N 1
ATOM 661 C CA . GLN A 1 84 ? -0.727 -5.450 7.073 1.00 97.19 84 GLN A CA 1
ATOM 662 C C . GLN A 1 84 ? -0.677 -4.813 5.688 1.00 97.19 84 GLN A C 1
ATOM 664 O O . GLN A 1 84 ? -1.716 -4.535 5.086 1.00 97.19 84 GLN A O 1
ATOM 669 N N . VAL A 1 85 ? 0.536 -4.667 5.158 1.00 97.06 85 VAL A N 1
ATOM 670 C CA . VAL A 1 85 ? 0.773 -4.218 3.783 1.00 97.06 85 VAL A CA 1
ATOM 671 C C . VAL A 1 85 ? 1.727 -5.180 3.095 1.00 97.06 85 VAL A C 1
ATOM 673 O O . VAL A 1 85 ? 2.811 -5.464 3.601 1.00 97.06 85 VAL A O 1
ATOM 676 N N . VAL A 1 86 ? 1.318 -5.691 1.940 1.00 97.94 86 VAL A 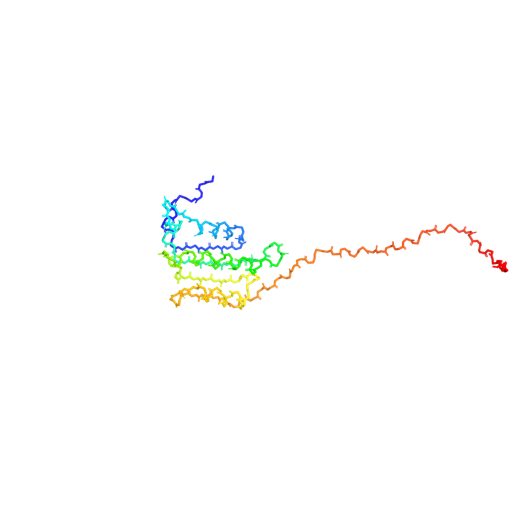N 1
ATOM 677 C CA . VAL A 1 86 ? 2.133 -6.573 1.102 1.00 97.94 86 VAL A CA 1
ATOM 678 C C . VAL A 1 86 ? 2.270 -5.937 -0.274 1.00 97.94 86 VAL A C 1
ATOM 680 O O . VAL A 1 86 ? 1.263 -5.615 -0.900 1.00 97.94 86 VAL A O 1
ATOM 683 N N . VAL A 1 87 ? 3.503 -5.755 -0.738 1.00 97.50 87 VAL A N 1
ATOM 684 C CA . VAL A 1 87 ? 3.833 -5.243 -2.073 1.00 97.50 87 VAL A CA 1
ATOM 685 C C . VAL A 1 87 ? 4.682 -6.293 -2.781 1.00 97.50 87 VAL A C 1
ATOM 687 O O . VAL A 1 87 ? 5.685 -6.753 -2.236 1.00 97.50 87 VAL A O 1
ATOM 690 N N . THR A 1 88 ? 4.270 -6.735 -3.965 1.00 97.12 88 THR A N 1
ATOM 691 C CA . THR A 1 88 ? 4.944 -7.836 -4.669 1.00 97.12 88 THR A CA 1
ATOM 692 C C . THR A 1 88 ? 4.927 -7.610 -6.177 1.00 97.12 88 THR A C 1
ATOM 694 O O . THR A 1 88 ? 3.862 -7.439 -6.770 1.00 97.12 88 THR A O 1
ATOM 697 N N . ARG A 1 89 ? 6.102 -7.644 -6.808 1.00 95.31 89 ARG A N 1
ATOM 698 C CA . ARG A 1 89 ? 6.339 -7.512 -8.252 1.00 95.31 89 ARG A CA 1
ATOM 699 C C . ARG A 1 89 ? 5.731 -6.243 -8.842 1.00 95.31 89 ARG A C 1
ATOM 701 O O . ARG A 1 89 ? 5.246 -6.242 -9.970 1.00 95.31 89 ARG A O 1
ATOM 708 N N . CYS A 1 90 ? 5.679 -5.177 -8.051 1.00 95.44 90 CYS A N 1
ATOM 709 C CA . CYS A 1 90 ? 5.194 -3.890 -8.522 1.00 95.44 90 CYS A CA 1
ATOM 710 C C . CYS A 1 90 ? 6.274 -3.199 -9.360 1.00 95.44 90 CYS A C 1
ATOM 712 O O . CYS A 1 90 ? 7.453 -3.224 -9.023 1.00 95.44 90 CYS A O 1
ATOM 714 N N . ILE A 1 91 ? 5.842 -2.575 -10.447 1.00 94.25 91 ILE A N 1
ATOM 715 C CA . ILE A 1 91 ? 6.681 -1.867 -11.409 1.00 94.25 91 ILE A CA 1
ATOM 716 C C . ILE A 1 91 ? 6.728 -0.392 -10.995 1.00 94.25 91 ILE A C 1
ATOM 718 O O . ILE A 1 91 ? 5.746 0.144 -10.472 1.00 94.25 91 ILE A O 1
ATOM 722 N N . ASN A 1 92 ? 7.867 0.260 -11.215 1.00 94.44 92 ASN A N 1
ATOM 723 C CA . ASN A 1 92 ? 8.149 1.633 -10.793 1.00 94.44 92 ASN A CA 1
ATOM 724 C C . ASN A 1 92 ? 7.980 1.852 -9.283 1.00 94.44 92 ASN A C 1
ATOM 726 O O . ASN A 1 92 ? 7.601 2.925 -8.814 1.00 94.44 92 ASN A O 1
ATOM 730 N N . PHE A 1 93 ? 8.274 0.814 -8.501 1.00 95.50 93 PHE A N 1
ATOM 731 C CA . PHE A 1 93 ? 8.280 0.855 -7.049 1.00 95.50 93 PHE A CA 1
ATOM 732 C C . PHE A 1 93 ? 9.698 0.585 -6.538 1.00 95.50 93 PHE A C 1
ATOM 734 O O . PHE A 1 93 ? 10.201 -0.527 -6.654 1.00 95.50 93 PHE A O 1
ATOM 741 N N . SER A 1 94 ? 10.349 1.623 -6.010 1.00 95.19 94 SER A N 1
ATOM 742 C CA . SER A 1 94 ? 11.750 1.592 -5.584 1.00 95.19 94 SER A CA 1
ATOM 743 C C . SER A 1 94 ? 11.901 1.415 -4.071 1.00 95.19 94 SER A C 1
ATOM 745 O O . SER A 1 94 ? 10.945 1.561 -3.302 1.00 95.19 94 SER A O 1
ATOM 747 N N . TRP A 1 95 ? 13.135 1.204 -3.615 1.00 96.00 95 TRP A N 1
ATOM 748 C CA . TRP A 1 95 ? 13.492 1.207 -2.200 1.00 96.00 95 TRP A CA 1
ATOM 749 C C . TRP A 1 95 ? 13.112 2.516 -1.510 1.00 96.00 95 TRP A C 1
ATOM 751 O O . TRP A 1 95 ? 12.612 2.487 -0.389 1.00 96.00 95 TRP A O 1
ATOM 761 N N . ALA A 1 96 ? 13.279 3.657 -2.183 1.00 95.75 96 ALA A N 1
ATOM 762 C CA . ALA A 1 96 ? 12.869 4.947 -1.635 1.00 95.75 96 ALA A CA 1
ATOM 763 C C . ALA A 1 96 ? 11.346 5.009 -1.416 1.00 95.75 96 ALA A C 1
ATOM 765 O O . ALA A 1 96 ? 10.881 5.533 -0.403 1.00 95.75 96 ALA A O 1
ATOM 766 N N . HIS A 1 97 ? 10.558 4.425 -2.326 1.00 96.69 97 HIS A N 1
ATOM 767 C CA .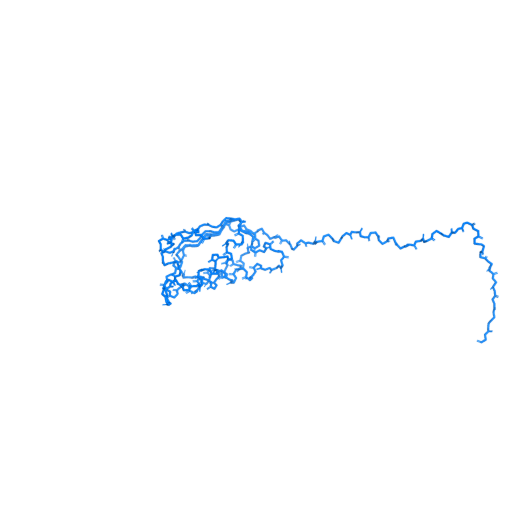 HIS A 1 97 ? 9.103 4.327 -2.169 1.00 96.69 97 HIS A CA 1
ATOM 768 C C . HIS A 1 97 ? 8.728 3.425 -0.996 1.00 96.69 97 HIS A C 1
ATOM 770 O O . HIS A 1 97 ? 7.864 3.784 -0.193 1.00 96.69 97 HIS A O 1
ATOM 776 N N . TRP A 1 98 ? 9.398 2.278 -0.875 1.00 96.62 98 TRP A N 1
ATOM 777 C CA . TRP A 1 98 ? 9.216 1.366 0.245 1.00 96.62 98 TRP A CA 1
ATOM 778 C C . TRP A 1 98 ? 9.541 2.018 1.588 1.00 96.62 98 TRP A C 1
ATOM 780 O O . TRP A 1 98 ? 8.736 1.942 2.514 1.00 96.62 98 TRP A O 1
ATOM 790 N N . GLU A 1 99 ? 10.693 2.680 1.687 1.00 95.94 99 GLU A N 1
ATOM 791 C CA . GLU A 1 99 ? 11.136 3.365 2.899 1.00 95.94 99 GLU A CA 1
ATOM 792 C C . GLU A 1 99 ? 10.117 4.432 3.315 1.00 95.94 99 GLU A C 1
ATOM 794 O O . GLU A 1 99 ? 9.635 4.410 4.449 1.00 95.94 99 GLU A O 1
ATOM 799 N N . ASN A 1 100 ? 9.694 5.285 2.376 1.00 95.38 100 ASN A N 1
ATOM 800 C CA . ASN A 1 100 ? 8.667 6.298 2.620 1.00 95.38 100 ASN A CA 1
ATOM 801 C C . ASN A 1 100 ? 7.340 5.686 3.090 1.00 95.38 100 ASN A C 1
ATOM 803 O O . ASN A 1 100 ? 6.769 6.146 4.079 1.00 95.38 100 ASN A O 1
ATOM 807 N N . LEU A 1 101 ? 6.866 4.627 2.426 1.00 94.88 101 LEU A N 1
ATOM 808 C CA . LEU A 1 101 ? 5.637 3.939 2.817 1.00 94.88 101 LEU A CA 1
ATOM 809 C C . LEU A 1 101 ? 5.759 3.330 4.219 1.00 94.88 101 LEU A C 1
ATOM 811 O O . LEU A 1 101 ? 4.853 3.485 5.036 1.00 94.88 101 LEU A O 1
ATOM 815 N N . SER A 1 102 ? 6.883 2.679 4.516 1.00 93.44 102 SER A N 1
ATOM 816 C CA . SER A 1 102 ? 7.116 2.034 5.810 1.00 93.44 102 SER A CA 1
ATOM 817 C C . SER A 1 102 ? 7.206 3.019 6.971 1.00 93.44 102 SER A C 1
ATOM 819 O O . SER A 1 102 ? 6.666 2.750 8.038 1.00 93.44 102 SER A O 1
ATOM 821 N N . ASN A 1 103 ? 7.796 4.193 6.741 1.00 92.81 103 ASN A N 1
ATOM 822 C CA . ASN A 1 103 ? 7.895 5.248 7.746 1.00 92.81 103 ASN A CA 1
ATOM 823 C C . ASN A 1 103 ? 6.553 5.949 8.012 1.00 92.81 103 ASN A C 1
ATOM 825 O O . ASN A 1 103 ? 6.400 6.591 9.049 1.00 92.81 103 ASN A O 1
ATOM 829 N N . SER A 1 104 ? 5.598 5.855 7.080 1.00 90.25 104 SER A N 1
ATOM 830 C CA . SER A 1 104 ? 4.276 6.485 7.210 1.00 90.25 104 SER A CA 1
ATOM 831 C C . SER A 1 104 ? 3.266 5.677 8.029 1.00 90.25 104 SER A C 1
ATOM 833 O O . SER A 1 104 ? 2.251 6.218 8.461 1.00 90.25 104 SER A O 1
ATOM 835 N N . LEU A 1 105 ? 3.526 4.385 8.236 1.00 88.69 105 LEU A N 1
ATOM 836 C CA . LEU A 1 105 ? 2.628 3.472 8.937 1.00 88.69 105 LEU A CA 1
ATOM 837 C C . LEU A 1 105 ? 3.077 3.248 10.383 1.00 88.69 105 LEU A C 1
ATOM 839 O O . LEU A 1 105 ? 4.247 3.412 10.727 1.00 88.69 105 LEU A O 1
ATOM 843 N N . SER A 1 106 ? 2.141 2.821 11.236 1.00 85.31 106 SER A N 1
ATOM 844 C CA . SER A 1 106 ? 2.446 2.394 12.604 1.00 85.31 106 SER A CA 1
ATOM 845 C C . SER A 1 106 ? 3.608 1.395 12.651 1.00 85.31 106 SER A C 1
ATOM 847 O O . SER A 1 106 ? 3.613 0.421 11.903 1.00 85.31 106 SER A O 1
ATOM 849 N N . GLU A 1 107 ? 4.509 1.518 13.634 1.00 84.94 107 GLU A N 1
ATOM 850 C CA . GLU A 1 107 ? 5.577 0.529 13.898 1.00 84.94 107 GLU A CA 1
ATOM 851 C C . GLU A 1 107 ? 5.045 -0.901 14.133 1.00 84.94 107 GLU A C 1
ATOM 853 O O . GLU A 1 107 ? 5.793 -1.876 14.080 1.00 84.94 107 GLU A O 1
ATOM 858 N N . LYS A 1 108 ? 3.745 -1.039 14.427 1.00 85.62 108 LYS A N 1
ATOM 859 C CA . LYS A 1 108 ? 3.066 -2.329 14.605 1.00 85.62 108 LYS A CA 1
ATOM 860 C C . LYS A 1 108 ? 2.559 -2.941 13.297 1.00 85.62 108 LYS A C 1
ATOM 862 O O . LYS A 1 108 ? 2.131 -4.095 13.323 1.00 85.62 108 LYS A O 1
ATOM 867 N N . ALA A 1 109 ? 2.561 -2.195 12.193 1.00 91.62 109 ALA A N 1
ATOM 868 C CA . ALA A 1 109 ? 2.123 -2.693 10.900 1.00 91.62 109 ALA A CA 1
ATOM 869 C C . ALA A 1 109 ? 3.105 -3.757 10.391 1.00 91.62 109 ALA A C 1
ATOM 871 O O . ALA A 1 109 ? 4.315 -3.549 10.310 1.00 91.62 109 ALA A O 1
ATOM 872 N N . ASN A 1 110 ? 2.578 -4.924 10.037 1.00 96.12 110 ASN A N 1
ATOM 873 C CA . ASN A 1 110 ? 3.345 -5.989 9.421 1.00 96.12 110 ASN A CA 1
ATOM 874 C C . ASN A 1 110 ? 3.474 -5.724 7.920 1.00 96.12 110 ASN A C 1
ATOM 876 O O . ASN A 1 110 ? 2.509 -5.854 7.163 1.00 96.12 110 ASN A O 1
ATOM 880 N N . MET A 1 111 ? 4.674 -5.361 7.489 1.00 96.62 111 MET A N 1
ATOM 881 C CA . MET A 1 111 ? 4.929 -4.946 6.120 1.00 96.62 111 MET A CA 1
ATOM 882 C C . MET A 1 111 ? 5.854 -5.929 5.400 1.00 96.62 111 MET A C 1
ATOM 884 O O . MET A 1 111 ? 6.887 -6.336 5.932 1.00 96.62 111 MET A O 1
ATOM 888 N N . HIS A 1 112 ? 5.498 -6.291 4.168 1.00 97.44 112 HIS A N 1
ATOM 889 C CA . HIS A 1 112 ? 6.329 -7.102 3.283 1.00 97.44 112 HIS A CA 1
ATOM 890 C C . HIS A 1 112 ? 6.487 -6.449 1.909 1.00 97.44 112 HIS A C 1
ATOM 892 O O . HIS A 1 112 ? 5.497 -6.089 1.275 1.00 97.44 112 HIS A O 1
ATOM 898 N N . TRP A 1 113 ? 7.730 -6.377 1.440 1.00 97.31 113 TRP A N 1
ATOM 899 C CA . TRP A 1 113 ? 8.076 -6.119 0.048 1.00 97.31 113 TRP A CA 1
ATOM 900 C C . TRP A 1 113 ? 9.080 -7.169 -0.418 1.00 97.31 113 TRP A C 1
ATOM 902 O O . TRP A 1 113 ? 9.986 -7.548 0.334 1.00 97.31 113 TRP A O 1
ATOM 912 N N . ASP A 1 114 ? 8.901 -7.653 -1.642 1.00 95.12 114 ASP A N 1
ATOM 913 C CA . ASP A 1 114 ? 9.761 -8.658 -2.269 1.00 95.12 114 ASP A CA 1
ATOM 914 C C . ASP A 1 114 ? 11.116 -8.111 -2.736 1.00 95.12 114 ASP A C 1
ATOM 916 O O . ASP A 1 114 ? 12.001 -8.902 -3.062 1.00 95.12 114 ASP A O 1
ATOM 920 N N . LYS A 1 115 ? 11.318 -6.787 -2.655 1.00 93.69 115 LYS A N 1
ATOM 921 C CA . LYS A 1 115 ? 12.570 -6.087 -2.996 1.00 93.69 115 LYS A CA 1
ATOM 922 C C . LYS A 1 115 ? 12.935 -6.195 -4.476 1.00 93.69 115 LYS A C 1
ATOM 924 O O . LYS A 1 115 ? 14.101 -6.027 -4.831 1.00 93.69 115 LYS A O 1
ATOM 929 N N . GLU A 1 116 ? 11.956 -6.493 -5.322 1.00 90.81 116 GLU A N 1
ATOM 930 C CA . GLU A 1 116 ? 12.124 -6.445 -6.768 1.00 90.81 116 GLU A CA 1
ATOM 931 C C . GLU A 1 116 ? 11.837 -5.021 -7.252 1.00 90.81 116 GLU A C 1
ATOM 933 O O . GLU A 1 116 ? 10.720 -4.524 -7.117 1.00 90.81 116 GLU A O 1
ATOM 938 N N . GLU A 1 117 ? 12.860 -4.365 -7.800 1.00 89.94 117 GLU A N 1
ATOM 939 C CA . GLU A 1 117 ? 12.728 -3.082 -8.492 1.00 89.94 117 GLU A CA 1
ATOM 940 C C . GLU A 1 117 ? 12.675 -3.339 -10.006 1.00 89.94 117 GLU A C 1
ATOM 942 O O . GLU A 1 117 ? 13.701 -3.586 -10.640 1.00 89.94 117 GLU A O 1
ATOM 947 N N . ASP A 1 118 ? 11.476 -3.303 -10.591 1.00 89.88 118 ASP A N 1
ATOM 948 C CA . ASP A 1 118 ? 11.275 -3.250 -12.048 1.00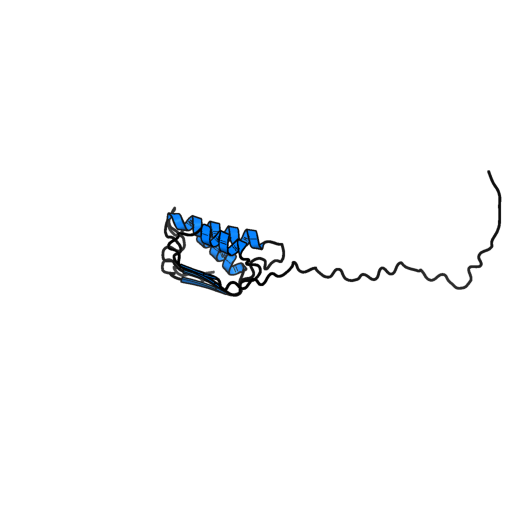 89.88 118 ASP A CA 1
ATOM 949 C C . A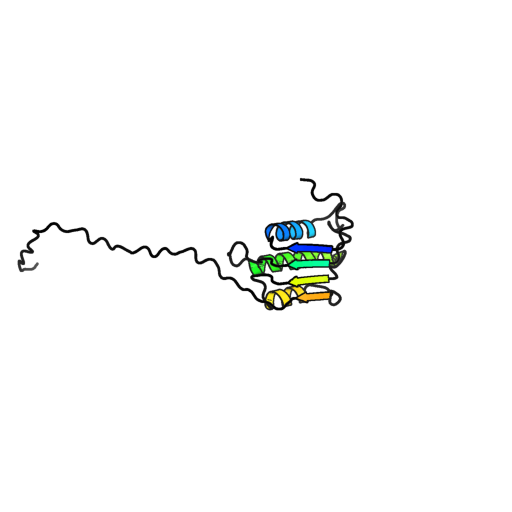SP A 1 118 ? 10.970 -1.795 -12.424 1.00 89.88 118 ASP A C 1
ATOM 951 O O . ASP A 1 118 ? 9.823 -1.356 -12.353 1.00 89.88 118 ASP A O 1
ATOM 955 N N . MET A 1 119 ? 12.006 -1.016 -12.739 1.00 87.56 119 MET A N 1
ATOM 956 C CA . MET A 1 119 ? 11.864 0.374 -13.180 1.00 87.56 119 MET A CA 1
ATOM 957 C C . MET A 1 119 ? 11.749 0.403 -14.701 1.00 87.56 119 MET A C 1
ATOM 959 O O . MET A 1 119 ? 12.665 -0.024 -15.405 1.00 87.56 119 MET A O 1
ATOM 963 N N . ARG A 1 120 ? 10.630 0.915 -15.212 1.00 85.00 120 ARG A N 1
ATOM 964 C CA . ARG A 1 120 ? 10.385 1.029 -16.650 1.00 85.00 120 ARG A CA 1
ATOM 965 C C . ARG A 1 120 ? 10.418 2.487 -17.040 1.00 85.00 120 ARG A C 1
ATOM 967 O O . ARG A 1 120 ? 9.672 3.296 -16.497 1.00 85.00 120 ARG A O 1
ATOM 974 N N . GLU A 1 121 ? 11.292 2.791 -17.986 1.00 74.81 121 GLU A N 1
ATOM 975 C CA . GLU A 1 121 ? 11.437 4.134 -18.521 1.00 74.81 121 GLU A CA 1
ATOM 976 C C . GLU A 1 121 ? 10.139 4.592 -19.191 1.00 74.81 121 GLU A C 1
ATOM 978 O O . GLU A 1 121 ? 9.295 3.782 -19.601 1.00 74.81 121 GLU A O 1
ATOM 983 N N . LEU A 1 122 ? 9.988 5.916 -19.283 1.00 71.88 122 LEU A N 1
ATOM 984 C CA . LEU A 1 122 ? 8.974 6.530 -20.130 1.00 71.88 122 LEU A CA 1
ATOM 985 C C . LEU A 1 122 ? 9.088 5.865 -21.499 1.00 71.88 122 LEU A C 1
ATOM 987 O O . LEU A 1 122 ? 10.202 5.671 -21.982 1.00 71.88 122 LEU A O 1
ATOM 991 N N . SER A 1 123 ? 7.969 5.483 -22.117 1.00 59.22 123 SER A N 1
ATOM 992 C CA . SER A 1 123 ? 8.053 5.076 -23.513 1.00 59.22 123 SER A CA 1
ATOM 993 C C . SER A 1 123 ? 8.606 6.279 -24.265 1.00 59.22 123 SER A C 1
ATOM 995 O O . SER A 1 123 ? 7.898 7.281 -24.402 1.00 59.22 123 SER A O 1
ATOM 997 N N . GLU A 1 124 ? 9.865 6.198 -24.694 1.00 52.88 124 GLU A N 1
ATOM 998 C CA . GLU A 1 124 ? 10.372 6.995 -25.796 1.00 52.88 124 GLU A CA 1
ATOM 999 C C . GLU A 1 124 ? 9.425 6.664 -26.939 1.00 52.88 124 GLU A C 1
ATOM 1001 O O . GLU A 1 124 ? 9.483 5.598 -27.548 1.00 52.88 124 GLU A O 1
ATOM 1006 N N . HIS A 1 125 ? 8.399 7.494 -27.083 1.00 50.44 125 HIS A N 1
ATOM 1007 C CA . HIS A 1 125 ? 7.480 7.378 -28.180 1.00 50.44 125 HIS A CA 1
ATOM 1008 C C . HIS A 1 125 ? 8.356 7.616 -29.393 1.00 50.44 125 HIS A C 1
ATOM 1010 O O . HIS A 1 125 ? 8.856 8.730 -29.525 1.00 50.44 125 HIS A O 1
ATOM 1016 N N . ASP A 1 126 ? 8.578 6.541 -30.157 1.00 49.88 126 ASP A N 1
ATOM 1017 C CA . ASP A 1 126 ? 9.293 6.482 -31.424 1.00 49.88 126 ASP A CA 1
ATOM 1018 C C . ASP A 1 126 ? 9.453 7.886 -32.011 1.00 49.88 126 ASP A C 1
ATOM 1020 O O . ASP A 1 126 ? 8.549 8.404 -32.678 1.00 49.88 126 ASP A O 1
ATOM 1024 N N . GLU A 1 127 ? 10.603 8.520 -31.762 1.00 45.09 127 GLU A N 1
ATOM 1025 C CA . GLU A 1 127 ? 11.133 9.420 -32.765 1.00 45.09 127 GLU A CA 1
ATOM 1026 C C . GLU A 1 127 ? 11.394 8.482 -33.937 1.00 45.09 127 GLU A C 1
ATOM 1028 O O . GLU A 1 127 ? 12.442 7.842 -34.021 1.00 45.09 127 GLU A O 1
ATOM 1033 N N . GLU A 1 128 ? 10.368 8.301 -34.784 1.00 48.25 128 GLU A N 1
ATOM 1034 C CA . GLU A 1 128 ? 10.563 7.851 -36.147 1.00 48.25 128 GLU A CA 1
ATOM 1035 C C . GLU A 1 128 ? 11.837 8.552 -36.590 1.00 48.25 128 GLU A C 1
ATOM 1037 O O . GLU A 1 128 ? 11.914 9.786 -36.562 1.00 48.25 128 GLU A O 1
ATOM 1042 N N . GLU A 1 129 ? 12.844 7.762 -36.960 1.00 46.69 129 GLU A N 1
ATOM 1043 C CA . GLU A 1 129 ? 13.876 8.231 -37.855 1.00 46.69 129 GLU A CA 1
ATOM 1044 C C . GLU A 1 129 ? 13.149 8.682 -39.123 1.00 46.69 129 GLU A C 1
ATOM 1046 O O . GLU A 1 129 ? 13.034 7.965 -40.119 1.00 46.69 129 GLU A O 1
ATOM 1051 N N . GLY A 1 130 ? 12.617 9.901 -39.074 1.00 41.00 130 GLY A N 1
ATOM 1052 C CA . GLY A 1 130 ? 12.418 10.738 -40.216 1.00 41.00 130 GLY A CA 1
ATOM 1053 C C . GLY A 1 130 ? 13.809 10.878 -40.778 1.00 41.00 130 GLY A C 1
ATOM 1054 O O . GLY A 1 130 ? 14.575 11.751 -40.372 1.00 41.00 130 GLY A O 1
ATOM 1055 N N . LEU A 1 131 ? 14.137 9.960 -41.686 1.00 50.31 131 LEU A N 1
ATOM 1056 C CA . LEU A 1 131 ? 14.981 10.225 -42.825 1.00 50.31 131 LEU A CA 1
ATOM 1057 C C . LEU A 1 131 ? 14.646 11.651 -43.250 1.00 50.31 131 LEU A C 1
ATOM 1059 O O . LEU A 1 131 ? 13.652 11.897 -43.933 1.00 50.31 131 LEU A O 1
ATOM 1063 N N . SER A 1 132 ? 15.455 12.600 -42.784 1.00 43.56 132 SER A N 1
ATOM 1064 C CA . SER A 1 132 ? 15.562 13.905 -43.394 1.00 43.56 132 SER A CA 1
ATOM 1065 C C . SER A 1 132 ? 16.229 13.632 -44.731 1.00 43.56 132 SER A C 1
ATOM 1067 O O . SER A 1 132 ? 17.442 13.751 -44.911 1.00 43.56 132 SER A O 1
ATOM 1069 N N . ASP A 1 133 ? 15.391 13.160 -45.649 1.00 50.69 133 ASP A N 1
ATOM 1070 C CA . ASP A 1 133 ? 15.441 13.477 -47.055 1.00 50.69 133 ASP A CA 1
ATOM 1071 C C . ASP A 1 133 ? 15.511 15.004 -47.130 1.00 50.69 133 ASP A C 1
ATOM 1073 O O . ASP A 1 133 ? 14.514 15.720 -47.228 1.00 50.69 133 ASP A O 1
ATOM 1077 N N . SER A 1 134 ? 16.725 15.527 -46.956 1.00 43.44 134 SER A N 1
ATOM 1078 C CA . SER A 1 134 ? 17.042 16.864 -47.412 1.00 43.44 134 SER A CA 1
ATOM 1079 C C . SER A 1 134 ? 16.939 16.780 -48.923 1.00 43.44 134 SER A C 1
ATOM 1081 O O . SER A 1 134 ? 17.869 16.348 -49.599 1.00 43.44 134 SER A O 1
ATOM 1083 N N . GLY A 1 135 ? 15.737 17.114 -49.398 1.00 46.38 135 GLY A N 1
ATOM 1084 C CA . GLY A 1 135 ? 15.324 17.083 -50.785 1.00 46.38 135 GLY A CA 1
ATOM 1085 C C . GLY A 1 135 ? 16.404 17.642 -51.697 1.00 46.38 135 GLY A C 1
ATOM 1086 O O . GLY A 1 135 ? 16.534 18.851 -51.887 1.00 46.38 135 GLY A O 1
ATOM 1087 N N . LEU A 1 136 ? 17.172 16.731 -52.285 1.00 42.75 136 LEU A N 1
ATOM 1088 C CA . LEU A 1 136 ? 17.899 16.963 -53.516 1.00 42.75 136 LEU A CA 1
ATOM 1089 C C . LEU A 1 136 ? 16.871 16.794 -54.625 1.00 42.75 136 LEU A C 1
ATOM 1091 O O . LEU A 1 136 ? 16.742 15.733 -55.239 1.00 42.75 136 LEU A O 1
ATOM 1095 N N . ASP A 1 137 ? 16.099 17.864 -54.818 1.00 44.28 137 ASP A N 1
ATOM 1096 C CA . ASP A 1 137 ? 15.270 18.037 -55.995 1.00 44.28 137 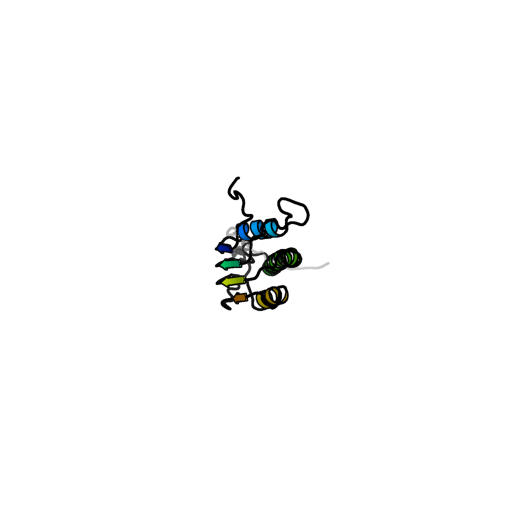ASP A CA 1
ATOM 1097 C C . ASP A 1 137 ? 16.137 17.772 -57.224 1.00 44.28 137 ASP A C 1
ATOM 1099 O O . ASP A 1 137 ? 17.172 18.399 -57.469 1.00 44.28 137 ASP A O 1
ATOM 1103 N N . TRP A 1 138 ? 15.698 16.769 -57.967 1.00 44.12 138 TRP A N 1
ATOM 1104 C CA . TRP A 1 138 ? 16.225 16.348 -59.243 1.00 44.12 138 TRP A CA 1
ATOM 1105 C C . TRP A 1 138 ? 16.346 17.544 -60.192 1.00 44.12 138 TRP A C 1
ATOM 1107 O O . TRP A 1 138 ? 15.374 17.961 -60.822 1.00 44.12 138 TRP A O 1
ATOM 1117 N N . LEU A 1 139 ? 17.559 18.078 -60.339 1.00 48.09 139 LEU A N 1
ATOM 1118 C CA . LEU A 1 139 ? 17.880 18.965 -61.450 1.00 48.09 139 LEU A CA 1
ATOM 1119 C C . LEU A 1 139 ? 17.754 18.169 -62.763 1.00 48.09 139 LEU A C 1
ATOM 1121 O O . LEU A 1 139 ? 18.316 17.074 -62.872 1.00 48.09 139 LEU A O 1
ATOM 1125 N N . PRO A 1 140 ? 17.041 18.684 -63.781 1.00 45.12 140 PRO A N 1
ATOM 1126 C CA . PRO A 1 140 ? 16.981 18.033 -65.081 1.00 45.12 140 PRO A CA 1
ATOM 1127 C C . PRO A 1 140 ? 18.366 18.050 -65.757 1.00 45.12 140 PRO A C 1
ATOM 1129 O O . PRO A 1 140 ? 19.149 18.985 -65.559 1.00 45.12 140 PRO A O 1
ATOM 1132 N N . PRO A 1 141 ? 18.691 17.041 -66.585 1.00 38.78 141 PRO A N 1
ATOM 1133 C CA . PRO A 1 141 ? 19.986 16.958 -67.247 1.00 38.78 141 PRO A CA 1
ATOM 1134 C C . PRO A 1 141 ? 20.107 18.084 -68.282 1.00 38.78 141 PRO A C 1
ATOM 1136 O O . PRO A 1 141 ? 19.402 18.081 -69.289 1.00 38.78 141 PRO A O 1
ATOM 1139 N N . GLY A 1 142 ? 20.992 19.054 -68.031 1.00 49.25 142 GLY A N 1
ATOM 1140 C CA . GLY A 1 142 ? 21.277 20.133 -68.985 1.00 49.25 142 GLY A CA 1
ATOM 1141 C C . GLY A 1 142 ? 21.708 21.484 -68.409 1.00 49.25 142 GLY A C 1
ATOM 1142 O O . GLY A 1 142 ? 21.967 22.394 -69.191 1.00 49.25 142 GLY A O 1
ATOM 1143 N N . ALA A 1 143 ? 21.810 21.652 -67.088 1.00 40.53 143 ALA A N 1
ATOM 1144 C CA . ALA A 1 143 ? 22.313 22.899 -66.512 1.00 40.53 143 ALA A CA 1
ATOM 1145 C C . ALA A 1 143 ? 23.847 22.984 -66.646 1.00 40.53 143 ALA A C 1
ATOM 1147 O O . ALA A 1 143 ? 24.597 22.506 -65.796 1.00 40.53 143 ALA A O 1
ATOM 1148 N N . HIS A 1 144 ? 24.306 23.570 -67.752 1.00 45.50 144 HIS A N 1
ATOM 1149 C CA . HIS A 1 144 ? 25.660 24.097 -67.887 1.00 45.50 144 HIS A CA 1
ATOM 1150 C C . HIS A 1 144 ? 25.835 25.272 -66.916 1.00 45.50 144 HIS A C 1
ATOM 1152 O O . HIS A 1 144 ? 25.066 26.230 -66.959 1.00 45.50 144 HIS A O 1
ATOM 1158 N N . TYR A 1 145 ? 26.843 25.200 -66.047 1.00 45.22 145 TYR A N 1
ATOM 1159 C CA . TYR A 1 145 ? 27.352 26.380 -65.356 1.00 45.22 145 TYR A CA 1
ATOM 1160 C C . TYR A 1 145 ? 28.254 27.131 -66.333 1.00 45.22 145 TYR A C 1
ATOM 1162 O O . TYR A 1 145 ? 29.367 26.678 -66.604 1.00 45.22 145 TYR A O 1
ATOM 1170 N N . ASP A 1 146 ? 27.770 28.256 -66.860 1.00 39.62 146 ASP A N 1
ATOM 1171 C CA . ASP A 1 146 ? 28.660 29.275 -67.404 1.00 39.62 146 ASP A CA 1
ATOM 1172 C C . ASP A 1 146 ? 29.347 29.962 -66.223 1.00 39.62 146 ASP A C 1
ATOM 1174 O O . ASP A 1 146 ? 28.731 30.595 -65.363 1.00 39.62 146 ASP A O 1
ATOM 1178 N N . SER A 1 147 ? 30.649 29.713 -66.154 1.00 52.62 147 SER A N 1
ATOM 1179 C CA . SER A 1 147 ? 31.597 30.416 -65.313 1.00 52.62 147 SER A CA 1
ATOM 1180 C C . SER A 1 147 ? 31.916 31.734 -66.004 1.00 52.62 147 SER A C 1
ATOM 1182 O O . SER A 1 147 ? 32.690 31.719 -66.950 1.00 52.62 147 SER A O 1
ATOM 1184 N N . ASP A 1 148 ? 31.365 32.843 -65.516 1.00 45.31 148 ASP A N 1
ATOM 1185 C CA . ASP A 1 148 ? 31.817 34.188 -65.876 1.00 45.31 148 ASP A CA 1
ATOM 1186 C C . ASP A 1 148 ? 32.029 35.008 -64.594 1.00 45.31 148 ASP A C 1
ATOM 1188 O O . ASP A 1 148 ? 31.102 35.484 -63.941 1.00 45.31 148 ASP A O 1
ATOM 1192 N N . ASP A 1 149 ? 33.287 35.013 -64.165 1.00 49.62 149 ASP A N 1
ATOM 1193 C CA . ASP A 1 149 ? 34.115 36.210 -64.017 1.00 49.62 149 ASP A CA 1
ATOM 1194 C C . ASP A 1 149 ? 33.416 37.583 -63.802 1.00 49.62 149 ASP A C 1
ATOM 1196 O O . ASP A 1 149 ? 32.776 38.150 -64.682 1.00 49.62 149 ASP A O 1
ATOM 1200 N N . ASP A 1 150 ? 33.766 38.173 -62.650 1.00 48.50 150 ASP A N 1
ATOM 1201 C CA . ASP A 1 150 ? 34.419 39.491 -62.530 1.00 48.50 150 ASP A CA 1
ATOM 1202 C C . ASP A 1 150 ? 33.612 40.793 -62.259 1.00 48.50 150 ASP A C 1
ATOM 1204 O O . ASP A 1 150 ? 32.539 41.069 -62.788 1.00 48.50 150 ASP A O 1
ATOM 1208 N N . TYR A 1 151 ? 34.282 41.631 -61.453 1.00 45.38 151 TYR A N 1
ATOM 1209 C CA . TYR A 1 151 ? 34.151 43.076 -61.182 1.00 45.38 151 TYR A CA 1
ATOM 1210 C C . TYR A 1 151 ? 33.053 43.699 -60.278 1.00 45.38 151 TYR A C 1
ATOM 1212 O O . TYR A 1 151 ? 31.895 43.874 -60.636 1.00 45.38 151 TYR A O 1
ATOM 1220 N N . CYS A 1 152 ? 33.559 44.189 -59.131 1.00 41.69 152 CYS A N 1
ATOM 1221 C CA . CYS A 1 152 ? 33.442 45.523 -58.505 1.00 41.69 152 CYS A CA 1
ATOM 1222 C C . CYS A 1 152 ? 32.162 46.373 -58.641 1.00 41.69 152 CYS A C 1
ATOM 1224 O O . CYS A 1 152 ? 31.792 46.771 -59.741 1.00 41.69 152 CYS A O 1
ATOM 1226 N N . TYR A 1 153 ? 31.699 46.897 -57.494 1.00 40.84 153 TYR A N 1
ATOM 1227 C CA . TYR A 1 153 ? 31.715 48.341 -57.184 1.00 40.84 153 TYR A CA 1
ATOM 1228 C C . TYR A 1 153 ? 31.834 48.581 -55.674 1.00 40.84 153 TYR A C 1
ATOM 1230 O O . TYR A 1 153 ? 31.221 47.806 -54.908 1.00 40.84 153 TYR A O 1
#

Organism: NCBI:txid2316362